Pro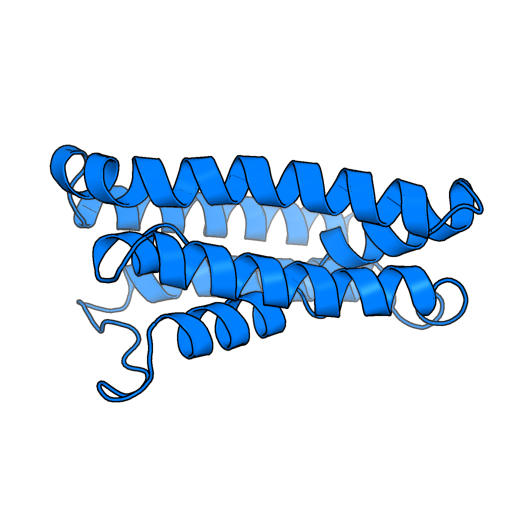tein AF-A0A8T4Y166-F1 (afdb_monomer)

Secondary structure (DSSP, 8-state):
-HHHHTTS-HHHHHHHHHHHHHHHHHHHHHSTTSGGGSS-HHHHHHHHHHHHHHHHHHHHHSSS------TTS-HHHHHHHHHHHHHTT-HHHHHHHHHHHHHS-HHHHHHHHHHHHHHHHHHHHHHHHHHHHHH-HHHHHHHHHHHHHHHHHHHHHHHHH-

Foldseek 3Di:
DLVLLQPAPLVLLLLLLLVLLCVLLVVLLVPQDDDPPPDDLLVLLLVLLVVLLCVLVVLVPDPDDDPDDDPPDHSSPVSNVVNNVVSRPDPLSVVLSVVSVVVVPSPVSSVVSSVVSSVVSNCSSVCSNVCCVPQPPVNVSNVSSVVSNVSSVVSNVVSVVD

Sequence (162 aa):
TIVLSSRSSAVSVFSGAMVAFFIVDGLSALLGGELLRLLPRNIIGLATGLIFILFGLIPLLRKEEETAFNKTETSFFKTFSLVSLMELGDKTQMASILLAAQFRNPLMVLIGVMLAFSLITGIGVLLGSKILKFVGDKYLKIATSTIFIVFGFILIFDALSA

Structure (mmCIF, N/CA/C/O backbone):
data_AF-A0A8T4Y166-F1
#
_entry.id   AF-A0A8T4Y166-F1
#
loop_
_atom_site.group_PDB
_atom_site.id
_atom_site.type_symbol
_atom_site.label_atom_id
_atom_site.label_alt_id
_atom_site.label_comp_id
_atom_site.label_asym_id
_atom_site.label_entity_id
_atom_site.label_seq_id
_atom_site.pdbx_PDB_ins_code
_atom_site.Cartn_x
_atom_site.Cartn_y
_atom_site.Cartn_z
_atom_site.occupancy
_atom_site.B_iso_or_equiv
_atom_site.auth_seq_id
_atom_site.auth_comp_id
_atom_site.auth_asym_id
_atom_site.auth_atom_id
_atom_site.pdbx_PDB_model_num
ATOM 1 N N . THR A 1 1 ? -3.325 -0.064 7.245 1.00 57.06 1 THR A N 1
ATOM 2 C CA . THR A 1 1 ? -3.215 1.261 7.906 1.00 57.06 1 THR A CA 1
ATOM 3 C C . THR A 1 1 ? -4.482 1.704 8.637 1.00 57.06 1 THR A C 1
ATOM 5 O O . THR A 1 1 ? -4.383 1.992 9.820 1.00 57.06 1 THR A O 1
ATOM 8 N N . ILE A 1 2 ? -5.667 1.701 8.001 1.00 58.72 2 ILE A N 1
ATOM 9 C CA . ILE A 1 2 ? -6.947 2.181 8.589 1.00 58.72 2 ILE A CA 1
ATOM 10 C C . ILE A 1 2 ? -7.332 1.465 9.899 1.00 58.72 2 ILE A C 1
ATOM 12 O O . ILE A 1 2 ? -7.710 2.102 10.877 1.00 58.72 2 ILE A O 1
ATOM 16 N N . VAL A 1 3 ? -7.203 0.137 9.941 1.00 60.34 3 VAL A N 1
ATOM 17 C CA . VAL A 1 3 ? -7.549 -0.660 11.134 1.00 60.34 3 VAL A CA 1
ATOM 18 C C . VAL A 1 3 ? -6.588 -0.382 12.303 1.00 60.34 3 VAL A C 1
ATOM 20 O O . VAL A 1 3 ? -7.010 -0.306 13.454 1.00 60.34 3 VAL A O 1
ATOM 23 N N . LEU A 1 4 ? -5.300 -0.158 12.013 1.00 57.06 4 LEU A N 1
ATOM 24 C CA . LEU A 1 4 ? -4.259 0.102 13.018 1.00 57.06 4 LEU A CA 1
ATOM 25 C C . LEU A 1 4 ? -4.322 1.533 13.577 1.00 57.06 4 LEU A C 1
ATOM 27 O O . LEU A 1 4 ? -4.146 1.725 14.782 1.00 57.06 4 LEU A O 1
ATOM 31 N N . SER A 1 5 ? -4.619 2.534 12.739 1.00 55.00 5 SER A N 1
ATOM 32 C CA . SER A 1 5 ? -4.742 3.940 13.163 1.00 55.00 5 SER A CA 1
ATOM 33 C C . SER A 1 5 ? -5.966 4.211 14.035 1.00 55.00 5 SER A C 1
ATOM 35 O O . SER A 1 5 ? -5.994 5.209 14.748 1.00 55.00 5 SER A O 1
ATOM 37 N N . SER A 1 6 ? -6.968 3.328 14.030 1.00 57.31 6 SER A N 1
ATOM 38 C CA . SER A 1 6 ? -8.135 3.473 14.904 1.00 57.31 6 SER A CA 1
ATOM 39 C C . SER A 1 6 ? -7.869 3.079 16.360 1.00 57.31 6 SER A C 1
ATOM 41 O O . SER A 1 6 ? -8.647 3.455 17.235 1.00 57.31 6 SER A O 1
ATOM 43 N N . ARG A 1 7 ? -6.815 2.301 16.631 1.00 54.22 7 ARG A N 1
ATOM 44 C CA . ARG A 1 7 ? -6.513 1.768 17.974 1.00 54.22 7 ARG A CA 1
ATOM 45 C C . ARG A 1 7 ? -5.195 2.280 18.551 1.00 54.22 7 ARG A C 1
ATOM 47 O O . ARG A 1 7 ? -4.828 1.908 19.659 1.00 54.22 7 ARG A O 1
ATOM 54 N N . SER A 1 8 ? -4.480 3.126 17.813 1.00 58.19 8 SER A N 1
ATOM 55 C CA . SER A 1 8 ? -3.168 3.640 18.199 1.00 58.19 8 SER A CA 1
ATOM 56 C C . SER A 1 8 ? -2.941 5.073 17.717 1.00 58.19 8 SER A C 1
ATOM 58 O O . SER A 1 8 ? -3.722 5.599 16.927 1.00 58.19 8 SER A O 1
ATOM 60 N N . SER A 1 9 ? -1.886 5.732 18.204 1.00 68.19 9 SER A N 1
ATOM 61 C CA . SER A 1 9 ? -1.522 7.090 17.792 1.00 68.19 9 SER A CA 1
ATOM 62 C C . SER A 1 9 ? -1.338 7.174 16.274 1.00 68.19 9 SER A C 1
ATOM 64 O O . SER A 1 9 ? -0.422 6.581 15.703 1.00 68.19 9 SER A O 1
ATOM 66 N N . ALA A 1 10 ? -2.192 7.976 15.635 1.00 68.50 10 ALA A N 1
ATOM 67 C CA . ALA A 1 10 ? -2.187 8.253 14.199 1.00 68.50 10 ALA A CA 1
ATOM 68 C C . ALA A 1 10 ? -0.777 8.550 13.650 1.00 68.50 10 ALA A C 1
ATOM 70 O O . ALA A 1 10 ? -0.378 8.023 12.614 1.00 68.50 10 ALA A O 1
ATOM 71 N N . VAL A 1 11 ? 0.005 9.330 14.398 1.00 74.44 11 VAL A N 1
ATOM 72 C CA . VAL A 1 11 ? 1.378 9.709 14.040 1.00 74.44 11 VAL A CA 1
ATOM 73 C C . VAL A 1 11 ? 2.321 8.503 13.998 1.00 74.44 11 VAL A C 1
ATOM 75 O O . VAL A 1 11 ? 3.131 8.411 13.085 1.00 74.44 11 VAL A O 1
ATOM 78 N N . SER A 1 12 ? 2.201 7.556 14.932 1.00 73.06 12 SER A N 1
ATOM 79 C CA . SER A 1 12 ? 3.079 6.378 14.998 1.00 73.06 12 SER A CA 1
ATOM 80 C C . SER A 1 12 ? 2.777 5.360 13.899 1.00 73.06 12 SER A C 1
ATOM 82 O O . SER A 1 12 ? 3.687 4.705 13.400 1.00 73.06 12 SER A O 1
ATOM 84 N N . VAL A 1 13 ? 1.508 5.237 13.499 1.00 75.25 13 VAL A N 1
ATOM 85 C CA . VAL A 1 13 ? 1.104 4.402 12.354 1.00 75.25 13 VAL A CA 1
ATOM 86 C C . VAL A 1 13 ? 1.579 5.034 11.050 1.00 75.25 13 VAL A C 1
ATOM 88 O O . VAL A 1 13 ? 2.145 4.349 10.203 1.00 75.25 13 VAL A O 1
ATOM 91 N N . PHE A 1 14 ? 1.390 6.346 10.899 1.00 81.31 14 PHE A N 1
ATOM 92 C CA . PHE A 1 14 ? 1.846 7.067 9.717 1.00 81.31 14 PHE A CA 1
ATOM 93 C C . PHE A 1 14 ? 3.368 6.983 9.557 1.00 81.31 14 PHE A C 1
ATOM 95 O O . PHE A 1 14 ? 3.842 6.601 8.491 1.00 81.31 14 PHE A O 1
ATOM 102 N N . SER A 1 15 ? 4.139 7.267 10.612 1.00 81.38 15 SER A N 1
ATOM 103 C CA . SER A 1 15 ? 5.601 7.205 10.536 1.00 81.38 15 SER A CA 1
ATOM 104 C C . SER A 1 15 ? 6.109 5.783 10.290 1.00 81.38 15 SER A C 1
ATOM 106 O O . SER A 1 15 ? 7.015 5.609 9.480 1.00 81.38 15 SER A O 1
ATOM 108 N N . GLY A 1 16 ? 5.497 4.765 10.908 1.00 81.94 16 GLY A N 1
ATOM 109 C CA . GLY A 1 16 ? 5.841 3.360 10.660 1.00 81.94 16 GLY A CA 1
ATOM 110 C C . GLY A 1 16 ? 5.614 2.950 9.207 1.00 81.94 16 GLY A C 1
ATOM 111 O O . GLY A 1 16 ? 6.479 2.322 8.602 1.00 81.94 16 GLY A O 1
ATOM 112 N N . ALA A 1 17 ? 4.489 3.367 8.621 1.00 82.19 17 ALA A N 1
ATOM 113 C CA . ALA A 1 17 ? 4.192 3.121 7.213 1.00 82.19 17 ALA A CA 1
ATOM 114 C C . ALA A 1 17 ? 5.156 3.870 6.276 1.00 82.19 17 ALA A C 1
ATOM 116 O O . ALA A 1 17 ? 5.668 3.276 5.337 1.00 82.19 17 ALA A O 1
ATOM 117 N N . MET A 1 18 ? 5.455 5.147 6.541 1.00 87.75 18 MET A N 1
ATOM 118 C CA . MET A 1 18 ? 6.365 5.931 5.691 1.00 87.75 18 MET A CA 1
ATOM 119 C C . MET A 1 18 ? 7.789 5.374 5.678 1.00 87.75 18 MET A C 1
ATOM 121 O O . MET A 1 18 ? 8.418 5.343 4.625 1.00 87.75 18 MET A O 1
ATOM 125 N N . VAL A 1 19 ? 8.291 4.906 6.825 1.00 86.12 19 VAL A N 1
ATOM 126 C CA . VAL A 1 19 ? 9.609 4.258 6.895 1.00 86.12 19 VAL A CA 1
ATOM 127 C C . VAL A 1 19 ? 9.605 2.934 6.127 1.00 86.12 19 VAL A C 1
ATOM 129 O O . VAL A 1 19 ? 10.577 2.639 5.436 1.00 86.12 19 VAL A O 1
ATOM 132 N N . ALA A 1 20 ? 8.513 2.166 6.195 1.00 84.12 20 ALA A N 1
ATOM 133 C CA . ALA A 1 20 ? 8.362 0.935 5.421 1.00 84.12 20 ALA A CA 1
ATOM 134 C C . ALA A 1 20 ? 8.408 1.205 3.911 1.00 84.12 20 ALA A C 1
ATOM 136 O O . ALA A 1 20 ? 9.254 0.630 3.230 1.00 84.12 20 ALA A O 1
ATOM 137 N N . PHE A 1 21 ? 7.580 2.128 3.406 1.00 86.25 21 PHE A N 1
ATOM 138 C CA . PHE A 1 21 ? 7.577 2.505 1.986 1.00 86.25 21 PHE A CA 1
ATOM 139 C C . PHE A 1 21 ? 8.944 3.007 1.534 1.00 86.25 21 PHE A C 1
ATOM 141 O O . PHE A 1 21 ? 9.493 2.518 0.556 1.00 86.25 21 PHE A O 1
ATOM 148 N N . PHE A 1 22 ? 9.557 3.915 2.295 1.00 86.50 22 PHE A N 1
ATOM 149 C CA . PHE A 1 22 ? 10.856 4.465 1.923 1.00 86.50 22 PHE A CA 1
ATOM 150 C C . PHE A 1 22 ? 11.935 3.384 1.780 1.00 86.50 22 PHE A C 1
ATOM 152 O O . PHE A 1 22 ? 12.735 3.436 0.848 1.00 86.50 22 PHE A O 1
ATOM 159 N N . ILE A 1 23 ? 11.953 2.396 2.680 1.00 84.75 23 ILE A N 1
ATOM 160 C CA . ILE A 1 23 ? 12.918 1.295 2.621 1.00 84.75 23 ILE A CA 1
ATOM 161 C C . ILE A 1 23 ? 12.587 0.348 1.467 1.00 84.75 23 ILE A C 1
ATOM 163 O O . ILE A 1 23 ? 13.467 0.061 0.658 1.00 84.75 23 ILE A O 1
ATOM 167 N N . VAL A 1 24 ? 11.343 -0.125 1.372 1.00 82.38 24 VAL A N 1
ATOM 168 C CA . VAL A 1 24 ? 10.943 -1.127 0.374 1.00 82.38 24 VAL A CA 1
ATOM 169 C C . VAL A 1 24 ? 11.009 -0.549 -1.040 1.00 82.38 24 VAL A C 1
ATOM 171 O O . VAL A 1 24 ? 11.673 -1.130 -1.901 1.00 82.38 24 VAL A O 1
ATOM 174 N N . ASP A 1 25 ? 10.412 0.617 -1.289 1.00 81.19 25 ASP A N 1
ATOM 175 C CA . ASP A 1 25 ? 10.439 1.274 -2.600 1.00 81.19 25 ASP A CA 1
ATOM 176 C C . ASP A 1 25 ? 11.816 1.848 -2.929 1.00 81.19 25 ASP A C 1
ATOM 178 O O . ASP A 1 25 ? 12.235 1.805 -4.085 1.00 81.19 25 ASP A O 1
ATOM 182 N N . GLY A 1 26 ? 12.555 2.332 -1.926 1.00 81.62 26 GLY A N 1
ATOM 183 C CA . GLY A 1 26 ? 13.930 2.795 -2.101 1.00 81.62 26 GLY A CA 1
ATOM 184 C C . GLY A 1 26 ? 14.855 1.667 -2.556 1.00 81.62 26 GLY A C 1
ATOM 185 O O . GLY A 1 26 ? 15.556 1.815 -3.555 1.00 81.62 26 GLY A O 1
ATOM 186 N N . LEU A 1 27 ? 14.807 0.509 -1.887 1.00 78.00 27 LEU A N 1
ATOM 187 C CA . LEU A 1 27 ? 15.533 -0.694 -2.311 1.00 78.00 27 LEU A CA 1
ATOM 188 C C . LEU A 1 27 ? 15.127 -1.115 -3.724 1.00 78.00 27 LEU A C 1
ATOM 190 O O . LEU A 1 27 ? 15.981 -1.433 -4.542 1.00 78.00 27 LEU A O 1
ATOM 194 N N . SER A 1 28 ? 13.838 -1.061 -4.038 1.00 73.38 28 SER A N 1
ATOM 195 C CA . SER A 1 28 ? 13.315 -1.464 -5.346 1.00 73.38 28 SER A CA 1
ATOM 196 C C . SER A 1 28 ? 13.788 -0.544 -6.467 1.00 73.38 28 SER A C 1
ATOM 198 O O . SER A 1 28 ? 14.291 -1.013 -7.485 1.00 73.38 28 SER A O 1
ATOM 200 N N . ALA A 1 29 ? 13.698 0.771 -6.264 1.00 73.50 29 ALA A N 1
ATOM 201 C CA . ALA A 1 29 ? 14.167 1.768 -7.219 1.00 73.50 29 ALA A CA 1
ATOM 202 C C . ALA A 1 29 ? 15.686 1.680 -7.461 1.00 73.50 29 ALA A C 1
ATOM 204 O O . ALA A 1 29 ? 16.140 1.962 -8.569 1.00 73.50 29 ALA A O 1
ATOM 205 N N . LEU A 1 30 ? 16.464 1.270 -6.449 1.00 72.56 30 LEU A N 1
ATOM 206 C CA . LEU A 1 30 ? 17.913 1.059 -6.551 1.00 72.56 30 LEU A CA 1
ATOM 207 C C . LEU A 1 30 ? 18.288 -0.283 -7.201 1.00 72.56 30 LEU A C 1
ATOM 209 O O . LEU A 1 30 ? 19.286 -0.352 -7.911 1.00 72.56 30 LEU A O 1
ATOM 213 N N . LEU A 1 31 ? 17.490 -1.335 -6.997 1.00 67.62 31 LEU A N 1
ATOM 214 C CA . LEU A 1 31 ? 17.683 -2.670 -7.585 1.00 67.62 31 LEU A CA 1
ATOM 215 C C . LEU A 1 31 ? 17.186 -2.774 -9.043 1.00 67.62 31 LEU A C 1
ATOM 217 O O . LEU A 1 31 ? 17.127 -3.870 -9.608 1.00 67.62 31 LEU A O 1
ATOM 221 N N . GLY A 1 32 ? 16.812 -1.650 -9.659 1.00 57.72 32 GLY A N 1
ATOM 222 C CA . GLY A 1 32 ? 16.225 -1.593 -10.992 1.00 57.72 32 GLY A CA 1
ATOM 223 C C . GLY A 1 32 ? 17.140 -2.127 -12.096 1.00 57.72 32 GLY A C 1
ATOM 224 O O . GLY A 1 32 ? 17.996 -1.408 -12.601 1.00 57.72 32 GLY A O 1
ATOM 225 N N . GLY A 1 33 ? 16.895 -3.374 -12.513 1.00 55.81 33 GLY A N 1
ATOM 226 C CA . GLY A 1 33 ? 17.475 -3.970 -13.722 1.00 55.81 33 GLY A CA 1
ATOM 227 C C . GLY A 1 33 ? 17.278 -5.483 -13.853 1.00 55.81 33 GLY A C 1
ATOM 228 O O . GLY A 1 33 ? 16.854 -5.955 -14.907 1.00 55.81 33 GLY A O 1
ATOM 229 N N . GLU A 1 34 ? 17.491 -6.248 -12.778 1.00 54.78 34 GLU A N 1
ATOM 230 C CA . GLU A 1 34 ? 17.802 -7.683 -12.932 1.00 54.78 34 GLU A CA 1
ATOM 231 C C . GLU A 1 34 ? 16.714 -8.665 -12.451 1.00 54.78 34 GLU A C 1
ATOM 233 O O . GLU A 1 34 ? 16.706 -9.825 -12.859 1.00 54.78 34 GLU A O 1
ATOM 238 N N . LEU A 1 35 ? 15.757 -8.232 -11.622 1.00 53.47 35 LEU A N 1
ATOM 239 C CA . LEU A 1 35 ? 14.874 -9.162 -10.893 1.00 53.47 35 LEU A CA 1
ATOM 240 C C . LEU A 1 35 ? 13.606 -9.595 -11.661 1.00 53.47 35 LEU A C 1
ATOM 242 O O . LEU A 1 35 ? 13.021 -10.636 -11.373 1.00 53.47 35 LEU A O 1
ATOM 246 N N . LEU A 1 36 ? 13.183 -8.829 -12.671 1.00 50.84 36 LEU A N 1
ATOM 247 C CA . LEU A 1 36 ? 11.899 -9.034 -13.366 1.00 50.84 36 LEU A CA 1
ATOM 248 C C . LEU A 1 36 ? 11.923 -10.131 -14.446 1.00 50.84 36 LEU A C 1
ATOM 250 O O . LEU A 1 36 ? 10.886 -10.432 -15.032 1.00 50.84 36 LEU A O 1
ATOM 254 N N . ARG A 1 37 ? 13.082 -10.744 -14.724 1.00 56.81 37 ARG A N 1
ATOM 255 C CA . ARG A 1 37 ? 13.228 -11.762 -15.783 1.00 56.81 37 ARG A CA 1
ATOM 256 C C . ARG A 1 37 ? 12.946 -13.198 -15.329 1.00 56.81 37 ARG A C 1
ATOM 258 O O . ARG A 1 37 ? 12.894 -14.083 -16.175 1.00 56.81 37 ARG A O 1
ATOM 265 N N . LEU A 1 38 ? 12.766 -13.437 -14.027 1.00 57.16 38 LEU A N 1
ATOM 266 C CA . LEU A 1 38 ? 12.666 -14.792 -13.463 1.00 57.16 38 LEU A CA 1
ATOM 267 C C . LEU A 1 38 ? 11.255 -15.210 -13.034 1.00 57.16 38 LEU A C 1
ATOM 269 O O . LEU A 1 38 ? 11.062 -16.371 -12.683 1.00 57.16 38 LEU A O 1
ATOM 273 N N . LEU A 1 39 ? 10.266 -14.312 -13.063 1.00 62.28 39 LEU A N 1
ATOM 274 C CA . LEU A 1 39 ? 8.924 -14.615 -12.564 1.00 62.28 39 LEU A CA 1
ATOM 275 C C . LEU A 1 39 ? 7.880 -14.592 -13.692 1.00 62.28 39 LEU A C 1
ATOM 277 O O . LEU A 1 39 ? 7.566 -13.521 -14.217 1.00 62.28 39 LEU A O 1
ATOM 281 N N . PRO A 1 40 ? 7.308 -15.754 -14.064 1.00 67.75 40 PRO A N 1
ATOM 282 C CA . PRO A 1 40 ? 6.221 -15.826 -15.031 1.00 67.75 40 PRO A CA 1
ATOM 283 C C . PRO A 1 40 ? 5.012 -15.021 -14.544 1.00 67.75 40 PRO A C 1
ATOM 285 O O . PRO A 1 40 ? 4.508 -15.246 -13.439 1.00 67.75 40 PRO A O 1
ATOM 288 N N . ARG A 1 41 ? 4.520 -14.106 -15.388 1.00 68.19 41 ARG A N 1
ATOM 289 C CA . ARG A 1 41 ? 3.404 -13.192 -15.081 1.00 68.19 41 ARG A CA 1
ATOM 290 C C . ARG A 1 41 ? 2.149 -13.928 -14.584 1.00 68.19 41 ARG A C 1
ATOM 292 O O . ARG A 1 41 ? 1.479 -13.448 -13.670 1.00 68.19 41 ARG A O 1
ATOM 299 N N . ASN A 1 42 ? 1.895 -15.118 -15.117 1.00 72.31 42 ASN A N 1
ATOM 300 C CA . ASN A 1 42 ? 0.698 -15.911 -14.837 1.00 72.31 42 ASN A CA 1
ATOM 301 C C . ASN A 1 42 ? 0.720 -16.501 -13.415 1.00 72.31 42 ASN A C 1
ATOM 303 O O . ASN A 1 42 ? -0.309 -16.546 -12.745 1.00 72.31 42 ASN A O 1
ATOM 307 N N . ILE A 1 43 ? 1.900 -16.887 -12.909 1.00 76.69 43 ILE A N 1
ATOM 308 C CA . ILE A 1 43 ? 2.048 -17.447 -11.554 1.00 76.69 43 ILE A CA 1
ATOM 309 C C . ILE A 1 43 ? 1.823 -16.361 -10.503 1.00 76.69 43 ILE A C 1
ATOM 311 O O . ILE A 1 43 ? 1.137 -16.604 -9.512 1.00 76.69 43 ILE A O 1
ATOM 315 N N . ILE A 1 44 ? 2.351 -15.154 -10.737 1.00 74.00 44 ILE A N 1
ATOM 316 C CA . ILE A 1 44 ? 2.142 -14.013 -9.837 1.00 74.00 44 ILE A CA 1
ATOM 317 C C . ILE A 1 44 ? 0.650 -13.686 -9.760 1.00 74.00 44 ILE A C 1
ATOM 319 O O . ILE A 1 44 ? 0.102 -13.606 -8.666 1.00 74.00 44 ILE A O 1
ATOM 323 N N . GLY A 1 45 ? -0.029 -13.549 -10.904 1.00 74.06 45 GLY A N 1
ATOM 324 C CA . GLY A 1 45 ? -1.454 -13.217 -10.926 1.00 74.06 45 GLY A CA 1
ATOM 325 C C . GLY A 1 45 ? -2.330 -14.250 -10.202 1.00 74.06 45 GLY A C 1
ATOM 326 O O . GLY A 1 45 ? -3.171 -13.867 -9.387 1.00 74.06 45 GLY A O 1
ATOM 327 N N . LEU A 1 46 ? -2.072 -15.548 -10.413 1.00 80.31 46 LEU A N 1
ATOM 328 C CA . LEU A 1 46 ? -2.755 -16.639 -9.706 1.00 80.31 46 LEU A CA 1
ATOM 329 C C . LEU A 1 46 ? -2.486 -16.616 -8.196 1.00 80.31 46 LEU A C 1
ATOM 331 O O . LEU A 1 46 ? -3.428 -16.695 -7.406 1.00 80.31 46 LEU A O 1
ATOM 335 N N . ALA A 1 47 ? -1.220 -16.485 -7.788 1.00 78.19 47 ALA A N 1
ATOM 336 C CA . ALA A 1 47 ? -0.834 -16.459 -6.379 1.00 78.19 47 ALA A CA 1
ATOM 337 C C . ALA A 1 47 ? -1.440 -15.250 -5.649 1.00 78.19 47 ALA A C 1
ATOM 339 O O . ALA A 1 47 ? -2.069 -15.417 -4.604 1.00 78.19 47 ALA A O 1
ATOM 340 N N . THR A 1 48 ? -1.324 -14.046 -6.219 1.00 71.88 48 THR A N 1
ATOM 341 C CA . THR A 1 48 ? -1.913 -12.828 -5.647 1.00 71.88 48 THR A CA 1
A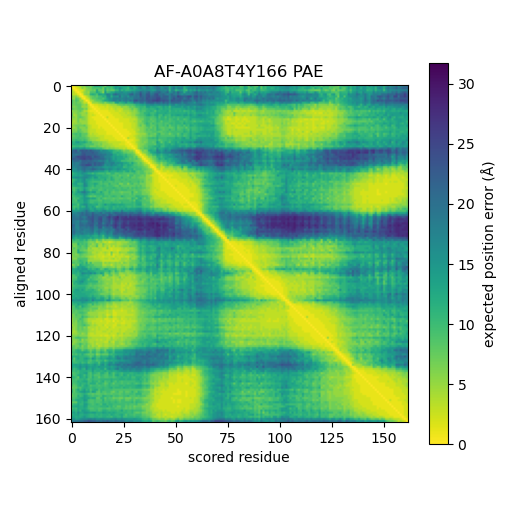TOM 342 C C . THR A 1 48 ? -3.435 -12.935 -5.579 1.00 71.88 48 THR A C 1
ATOM 344 O O . THR A 1 48 ? -4.024 -12.599 -4.554 1.00 71.88 48 THR A O 1
ATOM 347 N N . GLY A 1 49 ? -4.085 -13.449 -6.626 1.00 79.06 49 GLY A N 1
ATOM 348 C CA . GLY A 1 49 ? -5.535 -13.624 -6.643 1.00 79.06 49 GLY A CA 1
ATOM 349 C C . GLY A 1 49 ? -6.041 -14.582 -5.557 1.00 79.06 49 GLY A C 1
ATOM 350 O O . GLY A 1 49 ? -6.970 -14.245 -4.822 1.00 79.06 49 GLY A O 1
ATOM 351 N N . LEU A 1 50 ? -5.373 -15.728 -5.376 1.00 83.06 50 LEU A N 1
ATOM 352 C CA . LEU A 1 50 ? -5.646 -16.671 -4.282 1.00 83.06 50 LEU A CA 1
ATOM 353 C C . LEU A 1 50 ? -5.469 -16.021 -2.904 1.00 83.06 50 LEU A C 1
ATOM 355 O O . LEU A 1 50 ? -6.337 -16.158 -2.043 1.00 83.06 50 LEU A O 1
ATOM 359 N N . ILE A 1 51 ? -4.378 -15.279 -2.707 1.00 80.25 51 ILE A N 1
ATOM 360 C CA . ILE A 1 51 ? -4.101 -14.553 -1.462 1.00 80.25 51 ILE A CA 1
ATOM 361 C C . ILE A 1 51 ? -5.213 -13.538 -1.161 1.00 80.25 51 ILE A C 1
ATOM 363 O O . ILE A 1 51 ? -5.691 -13.476 -0.030 1.00 80.25 51 ILE A O 1
ATOM 367 N N . PHE A 1 52 ? -5.679 -12.786 -2.161 1.00 81.25 52 PHE A N 1
ATOM 368 C CA . PHE A 1 52 ? -6.770 -11.821 -2.002 1.00 81.25 52 PHE A CA 1
ATOM 369 C C . PHE A 1 52 ? -8.097 -12.494 -1.624 1.00 81.25 52 PHE A C 1
ATOM 371 O O . PHE A 1 52 ? -8.772 -12.031 -0.703 1.00 81.25 52 PHE A O 1
ATOM 378 N N . ILE A 1 53 ? -8.448 -13.619 -2.260 1.00 85.50 53 ILE A N 1
ATOM 379 C CA . ILE A 1 53 ? -9.642 -14.398 -1.889 1.00 85.50 53 ILE A CA 1
ATOM 380 C C . ILE A 1 53 ? -9.538 -14.886 -0.440 1.00 85.50 53 ILE A C 1
ATOM 382 O O . ILE A 1 53 ? -10.490 -14.734 0.328 1.00 85.50 53 ILE A O 1
ATOM 386 N N . LEU A 1 54 ? -8.381 -15.420 -0.037 1.00 82.31 54 LEU A N 1
ATOM 387 C CA . LEU A 1 54 ? -8.144 -15.854 1.341 1.00 82.31 54 LEU A CA 1
ATOM 388 C C . LEU A 1 54 ? -8.268 -14.685 2.328 1.00 82.31 54 LEU A C 1
ATOM 390 O O . LEU A 1 54 ? -8.985 -14.807 3.320 1.00 82.31 54 LEU A O 1
ATOM 394 N N . PHE A 1 55 ? -7.655 -13.533 2.042 1.00 80.06 55 PHE A N 1
ATOM 395 C CA . PHE A 1 55 ? -7.775 -12.332 2.876 1.00 80.06 55 PHE A CA 1
ATOM 396 C C . PHE A 1 55 ? -9.204 -11.798 2.975 1.00 80.06 55 PHE A C 1
ATOM 398 O O . PHE A 1 55 ? -9.550 -11.214 3.999 1.00 80.06 55 PHE A O 1
ATOM 405 N N . GLY A 1 56 ? -10.041 -12.002 1.957 1.00 82.12 56 GLY A N 1
ATOM 406 C CA . GLY A 1 56 ? -11.452 -11.636 2.020 1.00 82.12 56 GLY A CA 1
ATOM 407 C C . GLY A 1 56 ? -12.325 -12.664 2.750 1.00 82.12 56 GLY A C 1
ATOM 408 O O . GLY A 1 56 ? -13.266 -12.292 3.447 1.00 82.12 56 GLY A O 1
ATOM 409 N N . LEU A 1 57 ? -12.004 -13.958 2.666 1.00 85.00 57 LEU A N 1
ATOM 410 C CA . LEU A 1 57 ? -12.761 -15.022 3.339 1.00 85.00 57 LEU A CA 1
ATOM 411 C C . LEU A 1 57 ? -12.426 -15.156 4.829 1.00 85.00 57 LEU A C 1
ATOM 413 O O . LEU A 1 57 ? -13.329 -15.374 5.640 1.00 85.00 57 LEU A O 1
ATOM 417 N N . ILE A 1 58 ? -11.150 -15.017 5.207 1.00 81.50 58 ILE A N 1
ATOM 418 C CA . ILE A 1 58 ? -10.678 -15.201 6.590 1.00 81.50 58 ILE A CA 1
ATOM 419 C C . ILE A 1 58 ? -11.449 -14.318 7.584 1.00 81.50 58 ILE A C 1
ATOM 421 O O . ILE A 1 58 ? -11.929 -14.858 8.585 1.00 81.50 58 ILE A O 1
ATOM 425 N N . PRO A 1 59 ? -11.637 -13.002 7.347 1.00 76.75 59 PRO A N 1
ATOM 426 C CA . PRO A 1 59 ? -12.441 -12.173 8.228 1.00 76.75 59 PRO A CA 1
ATOM 427 C C . PRO A 1 59 ? -13.863 -12.717 8.336 1.00 76.75 59 PRO A C 1
ATOM 429 O O . PRO A 1 59 ? -14.352 -12.864 9.450 1.00 76.75 59 PRO A O 1
ATOM 432 N N . LEU A 1 60 ? -14.521 -13.056 7.223 1.00 82.56 60 LEU A N 1
ATOM 433 C CA . LEU A 1 60 ? -15.901 -13.556 7.206 1.00 82.56 60 LEU A CA 1
ATOM 434 C C . LEU A 1 60 ? -16.091 -14.831 8.043 1.00 82.56 60 LEU A C 1
ATOM 436 O O . LEU A 1 60 ? -17.100 -14.951 8.737 1.00 82.56 60 LEU A O 1
ATOM 440 N N . LEU A 1 61 ? -15.108 -15.734 8.010 1.00 80.50 61 LEU A N 1
ATOM 441 C CA . LEU A 1 61 ? -15.131 -17.024 8.705 1.00 80.50 61 LEU A CA 1
ATOM 442 C C . LEU A 1 61 ? -14.698 -16.934 10.178 1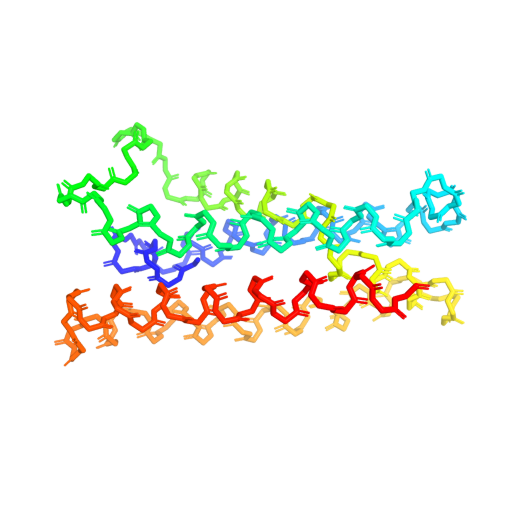.00 80.50 61 LEU A C 1
ATOM 444 O O . LEU A 1 61 ? -15.154 -17.731 10.998 1.00 80.50 61 LEU A O 1
ATOM 448 N N . ARG A 1 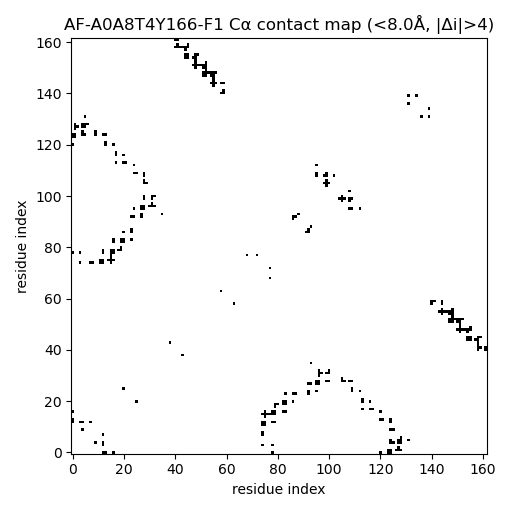62 ? -13.859 -15.957 10.554 1.00 77.19 62 ARG A N 1
ATOM 449 C CA . ARG A 1 62 ? -13.478 -15.723 11.956 1.00 77.19 62 ARG A CA 1
ATOM 450 C C . ARG A 1 62 ? -14.512 -14.861 12.687 1.00 77.19 62 ARG A C 1
ATOM 452 O O . ARG A 1 62 ? -14.781 -13.708 12.330 1.00 77.19 62 ARG A O 1
ATOM 459 N N . LYS A 1 63 ? -15.058 -15.407 13.774 1.00 57.22 63 LYS A N 1
ATOM 460 C CA . LYS A 1 63 ? -15.836 -14.662 14.770 1.00 57.22 63 LYS A CA 1
ATOM 461 C C . LYS A 1 63 ? -14.837 -13.963 15.697 1.00 57.22 63 LYS A C 1
ATOM 463 O O . LYS A 1 63 ? -14.300 -14.602 16.584 1.00 57.22 63 LYS A O 1
ATOM 468 N N . GLU A 1 64 ? -14.530 -12.707 15.370 1.00 57.69 64 GLU A N 1
ATOM 469 C CA . GLU A 1 64 ? -13.612 -11.797 16.080 1.00 57.69 64 GLU A CA 1
ATOM 470 C C . GLU A 1 64 ? -12.425 -12.473 16.781 1.00 57.69 64 GLU A C 1
ATOM 472 O O . GLU A 1 64 ? -12.376 -12.600 17.998 1.00 57.69 64 GLU A O 1
ATOM 477 N N . GLU A 1 65 ? -11.411 -12.820 15.995 1.00 40.31 65 GLU A N 1
ATOM 478 C CA . GLU A 1 65 ? -10.042 -12.709 16.486 1.00 40.31 65 GLU A CA 1
ATOM 479 C C . GLU A 1 65 ? -9.453 -11.466 15.831 1.00 40.31 65 GLU A C 1
ATOM 481 O O . GLU A 1 65 ? -9.188 -11.444 14.625 1.00 40.31 65 GLU A O 1
ATOM 486 N N . GLU A 1 66 ? -9.274 -10.413 16.634 1.00 44.25 66 GLU A N 1
ATOM 487 C CA . GLU A 1 66 ? -8.236 -9.426 16.358 1.00 44.25 66 GLU A CA 1
ATOM 488 C C . GLU A 1 66 ? -6.972 -10.204 16.001 1.00 44.25 66 GLU A C 1
ATOM 490 O O . GLU A 1 66 ? -6.606 -11.144 16.705 1.00 44.25 66 GLU A O 1
ATOM 495 N N . THR A 1 67 ? -6.314 -9.856 14.898 1.00 40.06 67 THR A N 1
ATOM 496 C CA . THR A 1 67 ? -4.976 -10.364 14.594 1.00 40.06 67 THR A CA 1
ATOM 497 C C . THR A 1 67 ? -4.052 -9.972 15.748 1.00 40.06 67 THR A C 1
ATOM 499 O O . THR A 1 67 ? -3.496 -8.873 15.781 1.00 40.06 67 THR A O 1
ATOM 502 N N . ALA A 1 68 ? -3.966 -10.858 16.737 1.00 40.81 68 ALA A N 1
ATOM 503 C CA . ALA A 1 68 ? -3.228 -10.704 17.969 1.00 40.81 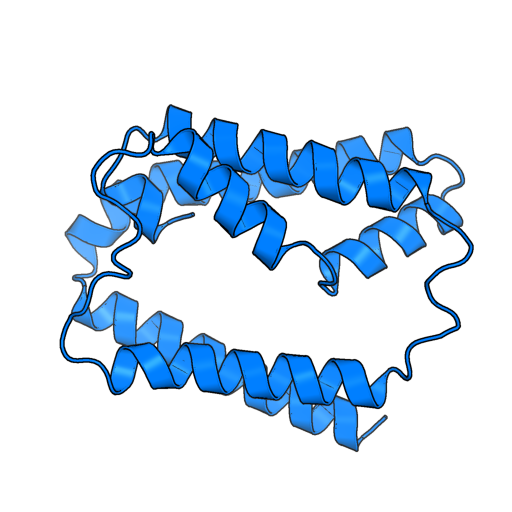68 ALA A CA 1
ATOM 504 C C . ALA A 1 68 ? -1.746 -10.922 17.670 1.00 40.81 68 ALA A C 1
ATOM 506 O O . ALA A 1 68 ? -1.203 -12.002 17.870 1.00 40.81 68 ALA A O 1
ATOM 507 N N . PHE A 1 69 ? -1.088 -9.876 17.177 1.00 39.59 69 PHE A N 1
ATOM 508 C CA . PHE A 1 69 ? 0.353 -9.73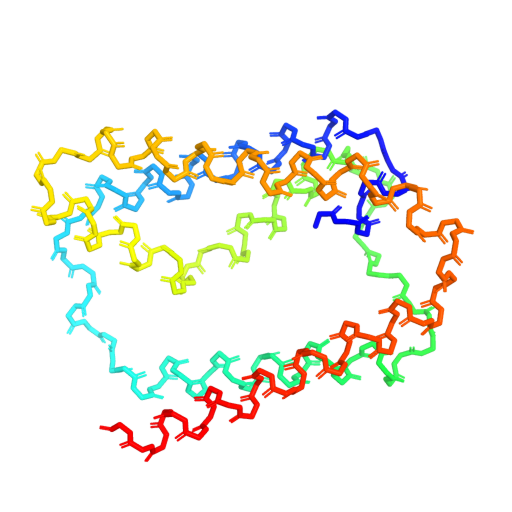8 17.343 1.00 39.59 69 PHE A CA 1
ATOM 509 C C . PHE A 1 69 ? 0.619 -8.918 18.609 1.00 39.59 69 PHE A C 1
ATOM 511 O O . PHE A 1 69 ? 0.020 -7.856 18.805 1.00 39.59 69 PHE A O 1
ATOM 518 N N . ASN A 1 70 ? 1.472 -9.475 19.473 1.00 38.59 70 ASN A N 1
ATOM 519 C CA . ASN A 1 70 ? 1.800 -9.118 20.860 1.00 38.59 70 ASN A CA 1
ATOM 520 C C . ASN A 1 70 ? 1.409 -7.713 21.353 1.00 38.59 70 ASN A C 1
ATOM 522 O O . ASN A 1 70 ? 1.784 -6.688 20.788 1.00 38.59 70 ASN A O 1
ATOM 526 N N . LYS A 1 71 ? 0.710 -7.665 22.493 1.00 44.47 71 LYS A N 1
ATOM 527 C CA . LYS A 1 71 ? 0.202 -6.457 23.178 1.00 44.47 71 LYS A CA 1
ATOM 528 C C . LYS A 1 71 ? 1.298 -5.460 23.615 1.00 44.47 71 LYS A C 1
ATOM 530 O O . LYS A 1 71 ? 0.972 -4.350 24.014 1.00 44.47 71 LYS A O 1
ATOM 535 N N . THR A 1 72 ? 2.571 -5.837 23.510 1.00 47.94 72 THR A N 1
ATOM 536 C CA . THR A 1 72 ? 3.744 -5.083 23.980 1.00 47.94 72 THR A CA 1
ATOM 537 C C . THR A 1 72 ? 4.519 -4.336 22.893 1.00 47.94 72 THR A C 1
ATOM 539 O O . THR A 1 72 ? 5.326 -3.477 23.236 1.00 47.94 72 THR A O 1
ATOM 542 N N . GLU A 1 73 ? 4.301 -4.608 21.603 1.00 55.97 73 GLU A N 1
ATOM 543 C CA . GLU A 1 73 ? 5.027 -3.881 20.552 1.00 55.97 73 GLU A CA 1
ATOM 544 C C . GLU A 1 73 ? 4.406 -2.517 20.259 1.00 55.97 73 GLU A C 1
ATOM 546 O O . GLU A 1 73 ? 3.184 -2.386 20.119 1.00 55.97 73 GLU A O 1
ATOM 551 N N . THR A 1 74 ? 5.261 -1.499 20.132 1.00 62.78 74 THR A N 1
ATOM 552 C CA . THR A 1 74 ? 4.826 -0.150 19.780 1.00 62.78 74 THR A CA 1
ATOM 553 C C . THR A 1 74 ? 4.156 -0.173 18.405 1.00 62.78 74 THR A C 1
ATOM 555 O O . THR A 1 74 ? 4.601 -0.840 17.470 1.00 62.78 74 THR A O 1
ATOM 558 N N . SER A 1 75 ? 3.059 0.571 18.266 1.00 67.44 75 SER A N 1
ATOM 559 C CA . SER A 1 75 ? 2.242 0.623 17.044 1.00 67.44 75 SER A CA 1
ATOM 560 C C . SER A 1 75 ? 3.033 1.001 15.788 1.00 67.44 75 SER A C 1
ATOM 562 O O . SER A 1 75 ? 2.626 0.661 14.678 1.00 67.44 75 SER A O 1
ATOM 564 N N . PHE A 1 76 ? 4.179 1.663 15.974 1.00 73.06 76 PHE A N 1
ATOM 565 C CA . PHE A 1 76 ? 5.169 1.923 14.937 1.00 73.06 76 PHE A CA 1
ATOM 566 C C . PHE A 1 76 ? 5.753 0.628 14.361 1.00 73.06 76 PHE A C 1
ATOM 568 O O . PHE A 1 76 ? 5.601 0.400 13.165 1.00 73.06 76 PHE A O 1
ATOM 575 N N . PHE A 1 77 ? 6.358 -0.235 15.189 1.00 74.06 77 PHE A N 1
ATOM 576 C CA . PHE A 1 77 ? 7.016 -1.460 14.715 1.00 74.06 77 PHE A CA 1
ATOM 577 C C . PHE A 1 77 ? 6.024 -2.424 14.077 1.00 74.06 77 PHE A C 1
ATOM 579 O O . PHE A 1 77 ? 6.287 -2.929 12.993 1.00 74.06 77 PHE A O 1
ATOM 586 N N . LYS A 1 78 ? 4.826 -2.575 14.655 1.00 73.75 78 LYS A N 1
ATOM 587 C CA . LYS A 1 78 ? 3.770 -3.386 14.031 1.00 73.75 78 LYS A CA 1
ATOM 588 C C . LYS A 1 78 ? 3.392 -2.878 12.648 1.00 73.75 78 LYS A C 1
ATOM 590 O O . LYS A 1 78 ? 3.263 -3.666 11.716 1.00 73.75 78 LYS A O 1
ATOM 595 N N . THR A 1 79 ? 3.186 -1.567 12.517 1.00 71.56 79 THR A N 1
ATOM 596 C CA . THR A 1 79 ? 2.802 -0.979 11.230 1.00 71.56 79 THR A CA 1
ATOM 597 C C . THR A 1 79 ? 3.941 -1.095 10.230 1.00 71.56 79 THR A C 1
ATOM 599 O O . THR A 1 79 ? 3.702 -1.507 9.103 1.00 71.56 79 THR A O 1
ATOM 602 N N . PHE A 1 80 ? 5.167 -0.795 10.653 1.00 78.12 80 PHE A N 1
ATOM 603 C CA . PHE A 1 80 ? 6.360 -0.943 9.834 1.00 78.12 80 PHE A CA 1
ATOM 604 C C . PHE A 1 80 ? 6.514 -2.377 9.314 1.00 78.12 80 PHE A C 1
ATOM 606 O O . PHE A 1 80 ? 6.624 -2.572 8.107 1.00 78.12 80 PHE A O 1
ATOM 613 N N . SER A 1 81 ? 6.456 -3.379 10.195 1.00 72.25 81 SER A N 1
ATOM 614 C CA . SER A 1 81 ? 6.617 -4.785 9.822 1.00 72.25 81 SER A CA 1
ATOM 615 C C . SER A 1 81 ? 5.489 -5.270 8.916 1.00 72.25 81 SER A C 1
ATOM 617 O O . SER A 1 81 ? 5.762 -5.917 7.912 1.00 72.25 81 SER A O 1
ATOM 619 N N . LEU A 1 82 ? 4.231 -4.928 9.219 1.00 73.94 82 LEU A N 1
ATOM 620 C CA . LEU A 1 82 ? 3.094 -5.328 8.386 1.00 73.94 82 LEU A CA 1
ATOM 621 C C . LEU A 1 82 ? 3.136 -4.674 7.006 1.00 73.94 82 LEU A C 1
ATOM 623 O O . LEU A 1 82 ? 2.974 -5.370 6.012 1.00 73.94 82 LEU A O 1
ATOM 627 N N . VAL A 1 83 ? 3.365 -3.360 6.935 1.00 77.31 83 VAL A N 1
ATOM 628 C CA . VAL A 1 83 ? 3.437 -2.645 5.653 1.00 77.31 83 VAL A CA 1
ATOM 629 C C . VAL A 1 83 ? 4.629 -3.140 4.840 1.00 77.31 83 VAL A C 1
ATOM 631 O O . VAL A 1 83 ? 4.455 -3.450 3.670 1.00 77.31 83 VAL A O 1
ATOM 634 N N . SER A 1 84 ? 5.799 -3.315 5.460 1.00 72.06 84 SER A N 1
ATOM 635 C CA . SER A 1 84 ? 6.976 -3.840 4.756 1.00 72.06 84 SER A CA 1
ATOM 636 C C . SER A 1 84 ? 6.720 -5.239 4.197 1.00 72.06 84 SER A C 1
ATOM 638 O O . SER A 1 84 ? 7.035 -5.498 3.044 1.00 72.06 84 SER A O 1
ATOM 640 N N . LEU A 1 85 ? 6.112 -6.139 4.981 1.00 73.00 85 LEU A N 1
ATOM 641 C CA . LEU A 1 85 ? 5.782 -7.490 4.518 1.00 73.00 85 LEU A CA 1
ATOM 642 C C . LEU A 1 85 ? 4.734 -7.500 3.401 1.00 73.00 85 LEU A C 1
ATOM 644 O O . LEU A 1 85 ? 4.788 -8.380 2.550 1.00 73.00 85 LEU A O 1
ATOM 648 N N . MET A 1 86 ? 3.783 -6.562 3.412 1.00 70.88 86 MET A N 1
ATOM 649 C CA . MET A 1 86 ? 2.762 -6.468 2.366 1.00 70.88 86 MET A CA 1
ATOM 650 C C . MET A 1 86 ? 3.283 -5.843 1.070 1.00 70.88 86 MET A C 1
ATOM 652 O O . MET A 1 86 ? 2.840 -6.255 0.005 1.00 70.88 86 MET A O 1
ATOM 656 N N . GLU A 1 87 ? 4.202 -4.879 1.147 1.00 73.38 87 GLU A N 1
ATOM 657 C CA . GLU A 1 87 ? 4.772 -4.223 -0.041 1.00 73.38 87 GLU A CA 1
ATOM 658 C C . GLU A 1 87 ? 5.898 -5.039 -0.694 1.00 73.38 87 GLU A C 1
ATOM 660 O O . GLU A 1 87 ? 6.178 -4.881 -1.883 1.00 73.38 87 GLU A O 1
ATOM 665 N N . LEU A 1 88 ? 6.555 -5.933 0.052 1.00 67.44 88 LEU A N 1
ATOM 666 C CA . LEU A 1 88 ? 7.592 -6.806 -0.498 1.00 67.44 88 LEU A CA 1
ATOM 667 C C . LEU A 1 88 ? 7.000 -7.778 -1.532 1.00 67.44 88 LEU A C 1
ATOM 669 O O . LEU A 1 88 ? 6.352 -8.765 -1.192 1.00 67.44 88 LEU A O 1
ATOM 673 N N . GLY A 1 89 ? 7.299 -7.532 -2.805 1.00 62.00 89 GLY A N 1
ATOM 674 C CA . GLY A 1 89 ? 6.906 -8.357 -3.944 1.00 62.00 89 GLY A CA 1
ATOM 675 C C . GLY A 1 89 ? 5.577 -7.965 -4.590 1.00 62.00 89 GLY A C 1
ATOM 676 O O . GLY A 1 89 ? 5.117 -8.693 -5.472 1.00 62.00 89 GLY A O 1
ATOM 677 N N . ASP A 1 90 ? 4.957 -6.854 -4.180 1.00 73.75 90 ASP A N 1
ATOM 678 C CA . ASP A 1 90 ? 3.675 -6.429 -4.747 1.00 73.75 90 ASP A CA 1
ATOM 679 C C . ASP A 1 90 ? 3.823 -5.768 -6.134 1.00 73.75 90 ASP A C 1
ATOM 681 O O . ASP A 1 90 ? 4.894 -5.330 -6.572 1.00 73.75 90 ASP A O 1
ATOM 685 N N . LYS A 1 91 ? 2.708 -5.691 -6.865 1.00 65.12 91 LYS A N 1
ATOM 686 C CA . LYS A 1 91 ? 2.614 -5.061 -8.185 1.00 65.12 91 LYS A CA 1
ATOM 687 C C . LYS A 1 91 ? 3.022 -3.585 -8.154 1.00 65.12 91 LYS A C 1
ATOM 689 O O . LYS A 1 91 ? 3.584 -3.111 -9.143 1.00 65.12 91 LYS A O 1
ATOM 694 N N . THR A 1 92 ? 2.774 -2.875 -7.051 1.00 74.00 92 THR A N 1
ATOM 695 C CA . THR A 1 92 ? 3.251 -1.499 -6.817 1.00 74.00 92 THR A CA 1
ATOM 696 C C . THR A 1 92 ? 4.774 -1.426 -6.884 1.00 74.00 92 THR A C 1
ATOM 698 O O . THR A 1 92 ? 5.313 -0.612 -7.632 1.00 74.00 92 THR A O 1
ATOM 701 N N . GLN A 1 93 ? 5.464 -2.353 -6.222 1.00 73.44 93 GLN A N 1
ATOM 702 C CA . GLN A 1 93 ? 6.921 -2.457 -6.222 1.00 73.44 93 GLN A CA 1
ATOM 703 C C . GLN A 1 93 ? 7.477 -2.696 -7.636 1.00 73.44 93 GLN A C 1
ATOM 705 O O . GLN A 1 93 ? 8.430 -2.041 -8.065 1.00 73.44 93 GLN A O 1
ATOM 710 N N . MET A 1 94 ? 6.847 -3.591 -8.404 1.00 72.12 94 MET A N 1
ATOM 711 C CA . MET A 1 94 ? 7.228 -3.841 -9.800 1.00 72.12 94 MET A CA 1
ATOM 712 C C . MET A 1 94 ? 7.010 -2.610 -10.691 1.00 72.12 94 MET A C 1
ATOM 714 O O . MET A 1 94 ? 7.840 -2.323 -11.557 1.00 72.12 94 MET A O 1
ATOM 718 N N . ALA A 1 95 ? 5.926 -1.860 -10.472 1.00 74.19 95 ALA A N 1
ATOM 719 C CA . ALA A 1 95 ? 5.667 -0.610 -11.180 1.00 74.19 95 ALA A CA 1
ATOM 720 C C . ALA A 1 95 ? 6.717 0.462 -10.840 1.00 74.19 95 ALA A C 1
ATOM 722 O O . ALA A 1 95 ? 7.238 1.102 -11.754 1.00 74.19 95 ALA A O 1
ATOM 723 N N . SER A 1 96 ? 7.092 0.604 -9.564 1.00 75.75 96 SER A N 1
ATOM 724 C CA . SER A 1 96 ? 8.158 1.511 -9.114 1.00 75.75 96 SER A CA 1
ATOM 725 C C . SER A 1 96 ? 9.500 1.193 -9.784 1.00 75.75 96 SER A C 1
ATOM 727 O O . SER A 1 96 ? 10.170 2.102 -10.276 1.00 75.75 96 SER A O 1
ATOM 729 N N . ILE A 1 97 ? 9.865 -0.093 -9.887 1.00 73.50 97 ILE A N 1
ATOM 730 C CA . ILE A 1 97 ? 11.079 -0.554 -10.586 1.00 73.50 97 ILE A CA 1
ATOM 731 C C . ILE A 1 97 ? 11.047 -0.170 -12.069 1.00 73.50 97 ILE A C 1
ATOM 733 O O . ILE A 1 97 ? 12.019 0.374 -12.596 1.00 73.50 97 ILE A O 1
ATOM 737 N N . LEU A 1 98 ? 9.930 -0.440 -12.750 1.00 72.50 98 LEU A N 1
ATOM 738 C CA . LEU A 1 98 ? 9.768 -0.137 -14.173 1.00 72.50 98 LEU A CA 1
ATOM 739 C C . LEU A 1 98 ? 9.833 1.367 -14.445 1.00 72.50 98 LEU A C 1
ATOM 741 O O . LEU A 1 98 ? 10.509 1.786 -15.383 1.00 72.50 98 LEU A O 1
ATOM 745 N N . LEU A 1 99 ? 9.181 2.179 -13.611 1.00 75.38 99 LEU A N 1
ATOM 746 C CA . LEU A 1 99 ? 9.223 3.637 -13.706 1.00 75.38 99 LEU A CA 1
ATOM 747 C C . LEU A 1 99 ? 10.646 4.159 -13.465 1.00 75.38 99 LEU A C 1
ATOM 749 O O . LEU A 1 99 ? 11.137 4.975 -14.244 1.00 75.38 99 LEU A O 1
ATOM 753 N N . ALA A 1 100 ? 11.344 3.657 -12.443 1.00 75.06 100 ALA A N 1
ATOM 754 C CA . ALA A 1 100 ? 12.731 4.032 -12.165 1.00 75.06 100 ALA A CA 1
ATOM 755 C C . ALA A 1 100 ? 13.665 3.691 -13.342 1.00 75.06 100 ALA A C 1
ATOM 757 O O . ALA A 1 100 ? 14.491 4.521 -13.736 1.00 75.06 100 ALA A O 1
ATOM 758 N N . ALA A 1 101 ? 13.480 2.517 -13.954 1.00 70.81 101 ALA A N 1
ATOM 759 C CA . ALA A 1 101 ? 14.223 2.090 -15.137 1.00 70.81 101 ALA A CA 1
ATOM 760 C C . ALA A 1 101 ? 13.884 2.928 -16.387 1.00 70.81 101 ALA A C 1
ATOM 762 O O . ALA A 1 101 ? 14.781 3.286 -17.153 1.00 70.81 101 ALA A O 1
ATOM 763 N N . GLN A 1 102 ? 12.608 3.275 -16.585 1.00 73.50 102 GLN A N 1
ATOM 764 C CA . GLN A 1 102 ? 12.132 4.041 -17.740 1.00 73.50 102 GLN A CA 1
ATOM 765 C C . GLN A 1 102 ? 12.602 5.498 -17.705 1.00 73.50 102 GLN A C 1
ATOM 767 O O . GLN A 1 102 ? 13.100 6.012 -18.706 1.00 73.50 102 GLN A O 1
ATOM 772 N N . PHE A 1 103 ? 12.461 6.168 -16.560 1.00 76.06 103 PHE A N 1
ATOM 773 C CA . PHE A 1 103 ? 12.790 7.587 -16.425 1.00 76.06 103 PHE A CA 1
ATOM 774 C C . PHE A 1 103 ? 14.285 7.849 -16.210 1.00 76.06 103 PHE A C 1
ATOM 776 O O . PHE A 1 103 ? 14.698 9.008 -16.223 1.00 76.06 103 PHE A O 1
ATOM 783 N N . ARG A 1 104 ? 15.101 6.798 -16.009 1.00 68.44 104 ARG A N 1
ATOM 784 C CA . ARG A 1 104 ? 16.550 6.877 -15.725 1.00 68.44 104 ARG A CA 1
ATOM 785 C C . ARG A 1 104 ? 16.909 7.831 -14.573 1.00 68.44 104 ARG A C 1
ATOM 787 O O . ARG A 1 104 ? 18.051 8.263 -14.448 1.00 68.44 104 ARG A O 1
ATOM 794 N N . ASN A 1 105 ? 15.931 8.155 -13.729 1.00 78.06 105 ASN A N 1
ATOM 795 C CA . ASN A 1 105 ? 16.064 9.037 -12.579 1.00 78.06 105 ASN A CA 1
ATOM 796 C C . ASN A 1 105 ? 15.301 8.420 -11.391 1.00 78.06 105 ASN A C 1
ATOM 798 O O . ASN A 1 105 ? 14.155 8.794 -11.122 1.00 78.06 105 ASN A O 1
ATOM 802 N N . PRO A 1 106 ? 15.915 7.444 -10.696 1.00 73.44 106 PRO A N 1
ATOM 803 C CA . PRO A 1 106 ? 15.262 6.696 -9.623 1.00 73.44 106 PRO A CA 1
ATOM 804 C C . PRO A 1 106 ? 14.860 7.587 -8.442 1.00 73.44 106 PRO A C 1
ATOM 806 O O . PRO A 1 106 ? 13.849 7.326 -7.798 1.00 73.44 106 PRO A O 1
ATOM 809 N N . LEU A 1 107 ? 15.594 8.677 -8.189 1.00 80.19 107 LEU A N 1
ATOM 810 C CA . LEU A 1 107 ? 15.286 9.614 -7.106 1.00 80.19 107 LEU A CA 1
ATOM 811 C C . LEU A 1 107 ? 13.989 10.387 -7.365 1.00 80.19 107 LEU A C 1
ATOM 813 O O . LEU A 1 107 ? 13.170 10.531 -6.460 1.00 80.19 107 LEU A O 1
ATOM 817 N N . MET A 1 108 ? 13.769 10.849 -8.600 1.00 81.06 108 MET A N 1
ATOM 818 C CA . MET A 1 108 ? 12.544 11.571 -8.960 1.00 81.06 108 MET A CA 1
ATOM 819 C C . MET A 1 108 ? 11.308 10.664 -8.870 1.00 81.06 108 MET A C 1
ATOM 821 O O . MET A 1 108 ? 10.254 11.088 -8.396 1.00 81.06 108 MET A O 1
ATOM 825 N N . VAL A 1 109 ? 11.454 9.399 -9.280 1.00 81.25 109 VAL A N 1
ATOM 826 C CA . VAL A 1 109 ? 10.395 8.383 -9.175 1.00 81.25 109 VAL A CA 1
ATOM 827 C C . VAL A 1 109 ? 10.103 8.057 -7.712 1.00 81.25 109 VAL A C 1
ATOM 829 O O . VAL A 1 109 ? 8.939 8.069 -7.319 1.00 81.25 109 VAL A O 1
ATOM 832 N N . LEU A 1 110 ? 11.138 7.858 -6.889 1.00 83.69 110 LEU A N 1
ATOM 833 C CA . LEU A 1 110 ? 10.981 7.609 -5.455 1.00 83.69 110 LEU A CA 1
ATOM 834 C C . LEU A 1 110 ? 10.225 8.751 -4.766 1.00 83.69 110 LEU A C 1
ATOM 836 O O . LEU A 1 110 ? 9.309 8.493 -3.994 1.00 83.69 110 LEU A O 1
ATOM 840 N N . ILE A 1 111 ? 10.548 10.011 -5.076 1.00 86.19 111 ILE A N 1
ATOM 841 C CA . ILE A 1 111 ? 9.827 11.171 -4.526 1.00 86.19 111 ILE A CA 1
ATOM 842 C C . ILE A 1 111 ? 8.347 11.137 -4.930 1.00 86.19 111 ILE A C 1
ATOM 844 O O . ILE A 1 111 ? 7.482 11.349 -4.082 1.00 86.19 111 ILE A O 1
ATOM 848 N N . GLY A 1 112 ? 8.039 10.842 -6.196 1.00 85.62 112 GLY A N 1
ATOM 849 C CA . GLY A 1 112 ? 6.657 10.735 -6.672 1.00 85.62 112 GLY A CA 1
ATOM 850 C C . GLY A 1 112 ? 5.864 9.633 -5.961 1.00 85.62 112 GLY A C 1
ATOM 851 O O . GLY A 1 112 ? 4.752 9.878 -5.491 1.00 85.62 112 GLY A O 1
ATOM 852 N N . VAL A 1 113 ? 6.461 8.447 -5.822 1.00 85.06 113 VAL A N 1
ATOM 853 C CA . VAL A 1 113 ? 5.871 7.297 -5.117 1.00 85.06 113 VAL A CA 1
ATOM 854 C C . VAL A 1 113 ? 5.659 7.617 -3.635 1.00 85.06 113 VAL A C 1
ATOM 856 O O . VAL A 1 113 ? 4.561 7.433 -3.111 1.00 85.06 113 VAL A O 1
ATOM 859 N N . MET A 1 114 ? 6.657 8.209 -2.977 1.00 88.50 114 MET A N 1
ATOM 860 C CA . MET A 1 114 ? 6.556 8.635 -1.579 1.00 88.50 114 MET A CA 1
ATOM 861 C C . MET A 1 114 ? 5.476 9.700 -1.366 1.00 88.50 114 MET A C 1
ATOM 863 O O . MET A 1 114 ? 4.761 9.647 -0.366 1.00 88.50 114 MET A O 1
ATOM 867 N N . LEU A 1 115 ? 5.307 10.649 -2.292 1.00 88.38 115 LEU A N 1
ATOM 868 C CA . LEU A 1 115 ? 4.227 11.638 -2.220 1.00 88.38 115 LEU A CA 1
ATOM 869 C C . LEU A 1 115 ? 2.850 10.978 -2.349 1.00 88.38 115 LEU A C 1
ATOM 871 O O . LEU A 1 115 ? 1.950 11.286 -1.564 1.00 88.38 115 LEU A O 1
A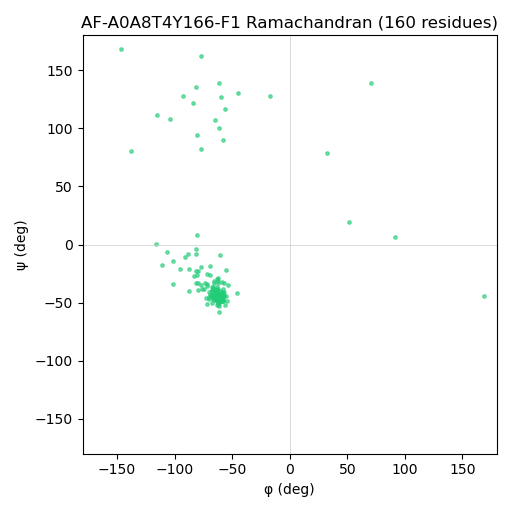TOM 875 N N . ALA A 1 116 ? 2.691 10.043 -3.288 1.00 86.12 116 ALA A N 1
ATOM 876 C CA . ALA A 1 116 ? 1.446 9.302 -3.464 1.00 86.12 116 ALA A CA 1
ATOM 877 C C . ALA A 1 116 ? 1.095 8.478 -2.211 1.00 86.12 116 ALA A C 1
ATOM 879 O O . ALA A 1 116 ? -0.022 8.584 -1.689 1.00 86.12 116 ALA A O 1
ATOM 880 N N . PHE A 1 117 ? 2.059 7.721 -1.674 1.00 86.19 117 PHE A N 1
ATOM 881 C CA . PHE A 1 117 ? 1.854 6.924 -0.466 1.00 86.19 117 PHE A CA 1
ATOM 882 C C . PHE A 1 117 ? 1.625 7.779 0.779 1.00 86.19 117 PHE A C 1
ATOM 884 O O . PHE A 1 117 ? 0.786 7.432 1.614 1.00 86.19 117 PHE A O 1
ATOM 891 N N . SER A 1 118 ? 2.305 8.918 0.898 1.00 86.94 118 SER A N 1
ATOM 892 C CA . SER A 1 118 ? 2.090 9.873 1.987 1.00 86.94 118 SER A CA 1
ATOM 893 C C . SER A 1 118 ? 0.664 10.426 1.972 1.00 86.94 118 SER A C 1
ATOM 895 O O . SER A 1 118 ? -0.009 10.417 3.004 1.00 86.94 118 SER A O 1
ATOM 897 N N . LEU A 1 119 ? 0.145 10.808 0.799 1.00 86.56 119 LEU A N 1
ATOM 898 C CA . LEU A 1 119 ? -1.230 11.290 0.659 1.00 86.56 119 LEU A CA 1
ATOM 899 C C . LEU A 1 119 ? -2.256 10.213 1.025 1.00 86.56 119 LEU A C 1
ATOM 901 O O . LEU A 1 119 ? -3.115 10.450 1.878 1.00 86.56 119 LEU A O 1
ATOM 905 N N . ILE A 1 120 ? -2.161 9.017 0.437 1.00 85.06 120 ILE A N 1
ATOM 906 C CA . ILE A 1 120 ? -3.160 7.963 0.668 1.00 85.06 120 ILE A CA 1
ATOM 907 C C . ILE A 1 120 ? -3.118 7.440 2.111 1.00 85.06 120 ILE A C 1
ATOM 909 O O . ILE A 1 120 ? -4.161 7.241 2.739 1.00 85.06 120 ILE A O 1
ATOM 913 N N . THR A 1 121 ? -1.917 7.297 2.681 1.00 82.75 121 THR A N 1
ATOM 914 C CA . THR A 1 121 ? -1.719 6.872 4.072 1.00 82.75 121 THR A CA 1
ATOM 915 C C . THR A 1 121 ? -2.182 7.959 5.030 1.00 82.75 121 THR A C 1
ATOM 917 O O . THR A 1 121 ? -2.878 7.653 5.994 1.00 82.75 121 THR A O 1
ATOM 920 N N . GLY A 1 122 ? -1.858 9.226 4.759 1.00 82.25 122 GLY A N 1
ATOM 921 C CA . GLY A 1 122 ? -2.295 10.366 5.561 1.00 82.25 122 GLY A CA 1
ATOM 922 C C . GLY A 1 122 ? -3.817 10.446 5.634 1.00 82.25 122 GLY A C 1
ATOM 923 O O . GLY A 1 122 ? -4.382 10.485 6.728 1.00 82.25 122 GLY A O 1
ATOM 924 N N . ILE A 1 123 ? -4.491 10.351 4.484 1.00 81.62 123 ILE A N 1
ATOM 925 C CA . ILE A 1 123 ? -5.956 10.290 4.407 1.00 81.62 123 ILE A CA 1
ATOM 926 C C . ILE A 1 123 ? -6.486 9.086 5.198 1.00 81.62 123 ILE A C 1
ATOM 928 O O . ILE A 1 123 ? -7.377 9.246 6.032 1.00 81.62 123 ILE A O 1
ATOM 932 N N . GLY A 1 124 ? -5.920 7.893 5.002 1.00 78.44 124 GLY A N 1
ATOM 933 C CA . GLY A 1 124 ? -6.362 6.676 5.688 1.00 78.44 124 GLY A CA 1
ATOM 934 C C . GLY A 1 124 ? -6.184 6.721 7.210 1.00 78.44 124 GLY A C 1
ATOM 935 O O . GLY A 1 124 ? -7.038 6.232 7.949 1.00 78.44 124 GLY A O 1
ATOM 936 N N . VAL A 1 125 ? -5.108 7.334 7.704 1.00 77.75 125 VAL A N 1
ATOM 937 C CA . VAL A 1 125 ? -4.853 7.484 9.143 1.00 77.75 125 VAL A CA 1
ATOM 938 C C . VAL A 1 125 ? -5.798 8.526 9.748 1.00 77.75 125 VAL A C 1
ATOM 940 O O . VAL A 1 125 ? -6.419 8.246 10.776 1.00 77.75 125 VAL A O 1
ATOM 943 N N . LEU A 1 126 ? -5.958 9.687 9.103 1.00 76.38 126 LEU A N 1
ATOM 944 C CA . LEU A 1 126 ? -6.838 10.763 9.575 1.00 76.38 126 LEU A CA 1
ATOM 945 C C . LEU A 1 126 ? -8.313 10.348 9.567 1.00 76.38 126 LEU A C 1
ATOM 947 O O . LEU A 1 126 ? -9.039 10.598 10.532 1.00 76.38 126 LEU A O 1
ATOM 951 N N . LEU A 1 127 ? -8.755 9.695 8.491 1.00 73.62 127 LEU A N 1
ATOM 952 C CA . LEU A 1 127 ? -10.135 9.250 8.344 1.00 73.62 127 LEU A CA 1
ATOM 953 C C . LEU A 1 127 ? -10.419 7.951 9.097 1.00 73.62 127 LEU A C 1
ATOM 955 O O . LEU A 1 127 ? -11.557 7.751 9.508 1.00 73.62 127 LEU A O 1
ATOM 959 N N . GLY A 1 128 ? -9.425 7.090 9.334 1.00 66.38 128 GLY A N 1
ATOM 960 C CA . GLY A 1 128 ? -9.647 5.773 9.937 1.00 66.38 128 GLY A CA 1
ATOM 961 C C . GLY A 1 128 ? -10.336 5.830 11.302 1.00 66.38 128 GLY A C 1
ATOM 962 O O . GLY A 1 128 ? -11.288 5.092 11.541 1.00 66.38 128 GLY A O 1
ATOM 963 N N . SER A 1 129 ? -9.951 6.787 12.153 1.00 63.34 129 SER A N 1
ATOM 964 C CA . SER A 1 129 ? -10.576 6.973 13.474 1.00 63.34 129 SER A CA 1
ATOM 965 C C . SER A 1 129 ? -12.000 7.552 13.422 1.00 63.34 129 SER A C 1
ATOM 967 O O . SER A 1 129 ? -12.790 7.328 14.341 1.00 63.34 129 SER A O 1
ATOM 969 N N . LYS A 1 130 ? -12.350 8.292 12.360 1.00 65.94 130 LYS A N 1
ATOM 970 C CA . LYS A 1 130 ? -13.693 8.865 12.158 1.00 65.94 130 LYS A CA 1
ATOM 971 C C . LYS A 1 130 ? -14.632 7.887 11.455 1.00 65.94 130 LYS A C 1
ATOM 973 O O . LYS A 1 130 ? -15.792 7.784 11.840 1.00 65.94 130 LYS A O 1
ATOM 978 N N . ILE A 1 131 ? -14.126 7.148 10.470 1.00 65.88 131 ILE A N 1
ATOM 979 C CA . ILE A 1 131 ? -14.890 6.163 9.699 1.00 65.88 131 ILE A CA 1
ATOM 980 C C . ILE A 1 131 ? -15.325 5.001 10.597 1.00 65.88 131 ILE A C 1
ATOM 982 O O . ILE A 1 131 ? -16.493 4.626 10.541 1.00 65.88 131 ILE A O 1
ATOM 986 N N . LEU A 1 132 ? -14.457 4.482 11.480 1.00 60.84 132 LEU A N 1
ATOM 987 C CA . LEU A 1 132 ? -14.852 3.387 12.382 1.00 60.84 132 LEU A CA 1
ATOM 988 C C . LEU A 1 132 ? -15.987 3.780 13.340 1.00 60.84 132 LEU A C 1
ATOM 990 O O . LEU A 1 132 ? -16.851 2.956 13.628 1.00 60.84 132 LEU A O 1
ATOM 994 N N . LYS A 1 133 ? -16.045 5.048 13.771 1.00 65.75 133 LYS A N 1
ATOM 995 C CA . LYS A 1 133 ? -17.133 5.549 14.629 1.00 65.75 133 LYS A CA 1
ATOM 996 C C . LYS A 1 133 ? -18.480 5.637 13.912 1.00 65.75 133 LYS A C 1
ATOM 998 O O . LYS A 1 133 ? -19.506 5.589 14.579 1.00 65.75 133 LYS A O 1
ATOM 1003 N N . PHE A 1 134 ? -18.478 5.801 12.589 1.00 68.06 134 PHE A N 1
ATOM 1004 C CA . PHE A 1 134 ? -19.694 6.043 11.808 1.00 68.06 134 PHE A CA 1
ATOM 1005 C C . PHE A 1 134 ? -20.199 4.791 11.086 1.00 68.06 134 PHE A C 1
ATOM 1007 O O . PHE A 1 134 ? -21.402 4.611 10.930 1.00 68.06 134 PHE A O 1
ATOM 1014 N N . VAL A 1 135 ? -19.283 3.929 10.636 1.00 68.50 135 VAL A N 1
ATOM 1015 C CA . VAL A 1 135 ? -19.597 2.809 9.741 1.00 68.50 135 VAL A CA 1
ATOM 1016 C C . VAL A 1 135 ? -19.822 1.502 10.503 1.00 68.50 135 VAL A C 1
ATOM 1018 O O . VAL A 1 135 ? -20.528 0.647 9.996 1.00 68.50 135 VAL A O 1
ATOM 1021 N N . GLY A 1 136 ? -19.330 1.348 11.736 1.00 68.00 136 GLY A N 1
ATOM 1022 C CA . GLY A 1 136 ? -19.492 0.123 12.528 1.00 68.00 136 GLY A CA 1
ATOM 1023 C C . GLY A 1 136 ? -18.675 -1.062 11.988 1.00 68.00 136 GLY A C 1
ATOM 1024 O O . GLY A 1 136 ? -18.607 -1.313 10.782 1.00 68.00 136 GLY A O 1
ATOM 1025 N N . ASP A 1 137 ? -18.060 -1.832 12.890 1.00 70.25 137 ASP A N 1
ATOM 1026 C CA . ASP A 1 137 ? -17.084 -2.878 12.533 1.00 70.25 137 ASP A CA 1
ATOM 1027 C C . ASP A 1 137 ? -17.646 -3.939 11.571 1.00 70.25 137 ASP A C 1
ATOM 1029 O O . ASP A 1 137 ? -16.943 -4.424 10.681 1.00 70.25 137 ASP A O 1
ATOM 1033 N N . LYS A 1 138 ? -18.944 -4.251 11.681 1.00 77.56 138 LYS A N 1
ATOM 1034 C CA . LYS A 1 138 ? -19.623 -5.226 10.815 1.00 77.56 138 LYS A CA 1
ATOM 1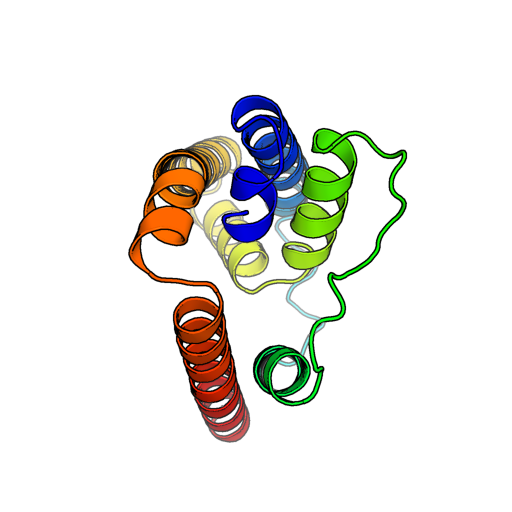035 C C . LYS A 1 138 ? -19.647 -4.795 9.345 1.00 77.56 138 LYS A C 1
ATOM 1037 O O . LYS A 1 138 ? -19.381 -5.619 8.472 1.00 77.56 138 LYS A O 1
ATOM 1042 N N . TYR A 1 139 ? -19.960 -3.532 9.062 1.00 80.94 139 TYR A N 1
ATOM 1043 C CA . TYR A 1 139 ? -20.046 -3.044 7.683 1.00 80.94 139 TYR A CA 1
ATOM 1044 C C . TYR A 1 139 ? -18.660 -2.880 7.073 1.00 80.94 139 TYR A C 1
ATOM 1046 O O . TYR A 1 139 ? -18.460 -3.255 5.920 1.00 80.94 139 TYR A O 1
ATOM 1054 N N . LEU A 1 140 ? -17.689 -2.407 7.863 1.00 75.88 140 LEU A N 1
ATOM 1055 C CA . LEU A 1 140 ? -16.301 -2.320 7.422 1.00 75.88 140 LEU A CA 1
ATOM 1056 C C . LEU A 1 140 ? -15.761 -3.702 7.042 1.00 75.88 140 LEU A C 1
ATOM 1058 O O . LEU A 1 140 ? -15.180 -3.857 5.973 1.00 75.88 140 LEU A O 1
ATOM 1062 N N . LYS A 1 141 ? -16.021 -4.712 7.879 1.00 78.94 141 LYS A N 1
ATOM 1063 C CA . LYS A 1 141 ? -15.638 -6.104 7.635 1.00 78.94 141 LYS A CA 1
ATOM 1064 C C . LYS A 1 141 ? -16.249 -6.660 6.349 1.00 78.94 141 LYS A C 1
ATOM 1066 O O . LYS A 1 141 ? -15.532 -7.269 5.561 1.00 78.94 141 LYS A O 1
ATOM 1071 N N . ILE A 1 142 ? -17.551 -6.467 6.131 1.00 83.62 142 ILE A N 1
ATOM 1072 C CA . ILE A 1 142 ? -18.225 -6.953 4.916 1.00 83.62 142 ILE A CA 1
ATOM 1073 C C . ILE A 1 142 ? -17.683 -6.227 3.681 1.00 83.62 142 ILE A C 1
ATOM 1075 O O . ILE A 1 142 ? -17.375 -6.879 2.683 1.00 83.62 142 ILE A O 1
ATOM 1079 N N . ALA A 1 143 ? -17.519 -4.904 3.752 1.00 83.56 143 ALA A N 1
ATOM 1080 C CA . ALA A 1 143 ? -17.030 -4.100 2.639 1.00 83.56 143 ALA A CA 1
ATOM 1081 C C . ALA A 1 143 ? -15.607 -4.498 2.225 1.00 83.56 143 ALA A C 1
ATOM 1083 O O . ALA A 1 143 ? -15.380 -4.804 1.055 1.00 83.56 143 ALA A O 1
ATOM 1084 N N . THR A 1 144 ? -14.661 -4.565 3.170 1.00 76.62 144 THR A N 1
ATOM 1085 C CA . THR A 1 144 ? -13.280 -4.966 2.865 1.00 76.62 144 THR A CA 1
ATOM 1086 C C . THR A 1 144 ? -13.229 -6.394 2.334 1.00 76.62 144 THR A C 1
ATOM 1088 O O . THR A 1 144 ? -12.627 -6.625 1.290 1.00 76.62 144 THR A O 1
ATOM 1091 N N . SER A 1 145 ? -13.931 -7.333 2.972 1.00 81.94 145 SER A N 1
ATOM 1092 C CA . SER A 1 145 ? -13.971 -8.735 2.535 1.00 81.94 145 SER A CA 1
ATOM 1093 C C . SER A 1 145 ? -14.501 -8.890 1.110 1.00 81.94 145 SER A C 1
ATOM 1095 O O . SER A 1 145 ? -13.924 -9.618 0.307 1.00 81.94 145 SER A O 1
ATOM 1097 N N . THR A 1 146 ? -15.569 -8.161 0.775 1.00 88.62 146 THR A N 1
ATOM 1098 C CA . THR A 1 146 ? -16.168 -8.179 -0.567 1.00 88.62 146 THR A CA 1
ATOM 1099 C C . THR A 1 146 ? -15.189 -7.643 -1.607 1.00 88.62 146 THR A C 1
ATOM 1101 O O . THR A 1 146 ? -14.990 -8.281 -2.638 1.00 88.62 146 THR A O 1
ATOM 1104 N N . ILE A 1 147 ? -14.533 -6.512 -1.323 1.00 85.81 147 ILE A N 1
ATOM 1105 C CA . ILE A 1 147 ? -13.534 -5.916 -2.221 1.00 85.81 147 ILE A CA 1
ATOM 1106 C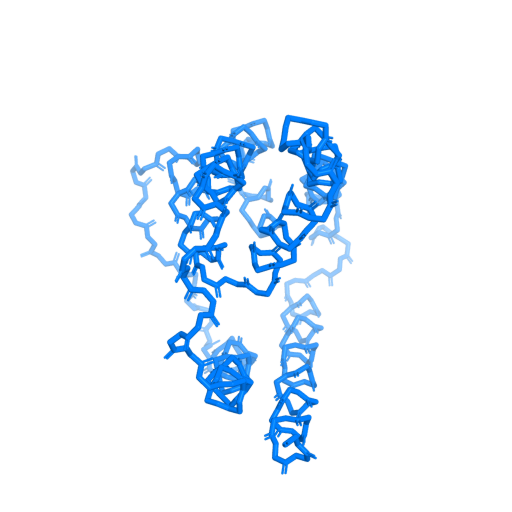 C . ILE A 1 147 ? -12.388 -6.903 -2.470 1.00 85.81 147 ILE A C 1
ATOM 1108 O O . ILE A 1 147 ? -12.054 -7.163 -3.623 1.00 85.81 147 ILE A O 1
ATOM 1112 N N . PHE A 1 148 ? -11.828 -7.503 -1.416 1.00 83.81 148 PHE A N 1
ATOM 1113 C CA . PHE A 1 148 ? -10.733 -8.468 -1.538 1.00 83.81 148 PHE A CA 1
ATOM 1114 C C . PHE A 1 148 ? -11.123 -9.702 -2.366 1.00 83.81 148 PHE A C 1
ATOM 1116 O O . PHE A 1 148 ? -10.368 -10.092 -3.254 1.00 83.81 148 PHE A O 1
ATOM 1123 N N . ILE A 1 149 ? -12.314 -10.275 -2.149 1.00 87.69 149 ILE A N 1
ATOM 1124 C CA . ILE A 1 149 ? -12.802 -11.424 -2.931 1.00 87.69 149 ILE A CA 1
ATOM 1125 C C . ILE A 1 149 ? -12.963 -11.054 -4.411 1.00 87.69 149 ILE A C 1
ATOM 1127 O O . ILE A 1 149 ? -12.493 -11.789 -5.278 1.00 87.69 149 ILE A O 1
ATOM 1131 N N . VAL A 1 150 ? -13.591 -9.911 -4.708 1.00 91.62 150 VAL A N 1
ATOM 1132 C CA . VAL A 1 150 ? -13.816 -9.453 -6.089 1.00 91.62 150 VAL A CA 1
ATOM 1133 C C . VAL A 1 150 ? -12.490 -9.224 -6.812 1.00 91.62 150 VAL A C 1
ATOM 1135 O O . VAL A 1 150 ? -12.297 -9.750 -7.907 1.00 91.62 150 VAL A O 1
ATOM 1138 N N . PHE A 1 151 ? -11.552 -8.501 -6.192 1.00 84.88 151 PHE A N 1
ATOM 1139 C CA . PHE A 1 151 ? -10.217 -8.303 -6.762 1.00 84.88 151 PHE A CA 1
ATOM 1140 C C . PHE A 1 151 ? -9.472 -9.625 -6.947 1.00 84.88 151 PHE A C 1
ATOM 1142 O O . PHE A 1 151 ? -8.841 -9.822 -7.982 1.00 84.88 151 PHE A O 1
ATOM 1149 N N . GLY A 1 152 ? -9.582 -10.546 -5.991 1.00 84.88 152 GLY A N 1
ATOM 1150 C CA . GLY A 1 152 ? -8.973 -11.865 -6.092 1.00 84.88 152 GLY A CA 1
ATOM 1151 C C . GLY A 1 152 ? -9.463 -12.653 -7.309 1.00 84.88 152 GLY A C 1
ATOM 1152 O O . GLY A 1 152 ? -8.645 -13.187 -8.055 1.00 84.88 152 GLY A O 1
ATOM 1153 N N . PHE A 1 153 ? -10.772 -12.646 -7.582 1.00 91.12 153 PHE A N 1
ATOM 1154 C CA . PHE A 1 153 ? -11.321 -13.251 -8.800 1.00 91.12 153 PHE A CA 1
ATOM 1155 C C . PHE A 1 153 ? -10.836 -12.555 -10.072 1.00 91.12 153 PHE A C 1
ATOM 1157 O O . PHE A 1 153 ? -10.392 -13.240 -10.990 1.00 91.12 153 PHE A O 1
ATOM 1164 N N . ILE A 1 154 ? -10.877 -11.218 -10.124 1.00 88.94 154 ILE A N 1
ATOM 1165 C CA . ILE A 1 154 ? -10.398 -10.447 -11.286 1.00 88.94 154 ILE A CA 1
ATOM 1166 C C . ILE A 1 154 ? -8.945 -10.811 -11.611 1.00 88.94 154 ILE A C 1
ATOM 1168 O O . ILE A 1 154 ? -8.618 -11.058 -12.768 1.00 88.94 154 ILE A O 1
ATOM 1172 N N . LEU A 1 155 ? -8.088 -10.899 -10.592 1.00 82.44 155 LEU A N 1
ATOM 1173 C CA . LEU A 1 155 ? -6.677 -11.244 -10.751 1.00 82.44 155 LEU A CA 1
ATOM 1174 C C . LEU A 1 155 ? -6.461 -12.670 -11.268 1.00 82.44 155 LEU A C 1
ATOM 1176 O O . LEU A 1 155 ? -5.582 -12.877 -12.101 1.00 82.44 155 LEU A O 1
ATOM 1180 N N . ILE A 1 156 ? -7.256 -13.640 -10.806 1.00 86.31 156 ILE A N 1
ATOM 1181 C CA . ILE A 1 156 ? -7.197 -15.020 -11.310 1.00 86.31 156 ILE A CA 1
ATOM 1182 C C . ILE A 1 156 ? -7.643 -15.076 -12.774 1.00 86.31 156 ILE A C 1
ATOM 1184 O O . ILE A 1 156 ? -6.981 -15.724 -13.579 1.00 86.31 156 ILE A O 1
ATOM 1188 N N . PHE A 1 157 ? -8.733 -14.391 -13.131 1.00 90.06 157 PHE A N 1
ATOM 1189 C CA . PHE A 1 157 ? -9.202 -14.336 -14.518 1.00 90.06 157 PHE A CA 1
ATOM 1190 C C . PHE A 1 157 ? -8.159 -13.712 -15.446 1.00 90.06 157 PHE A C 1
ATOM 1192 O O . PHE A 1 157 ? -7.851 -14.300 -16.479 1.00 90.06 157 PHE A O 1
ATOM 1199 N N . ASP A 1 158 ? -7.575 -12.580 -15.048 1.00 81.62 158 ASP A N 1
ATOM 1200 C CA . ASP A 1 158 ? -6.509 -11.905 -15.796 1.00 81.62 158 ASP A CA 1
ATOM 1201 C C . ASP A 1 158 ? -5.302 -12.840 -16.002 1.00 81.62 158 ASP A C 1
ATOM 1203 O O . ASP A 1 158 ? -4.826 -13.017 -17.121 1.00 81.62 158 ASP A O 1
ATOM 1207 N N . ALA A 1 159 ? -4.882 -13.542 -14.944 1.00 80.62 159 ALA A N 1
ATOM 1208 C CA . ALA A 1 159 ? -3.763 -14.484 -14.981 1.00 80.62 159 ALA A CA 1
ATOM 1209 C C . ALA A 1 159 ? -3.997 -15.723 -15.859 1.00 80.62 159 ALA A C 1
ATOM 1211 O O . ALA A 1 159 ? -3.037 -16.270 -16.398 1.00 80.62 159 ALA A O 1
ATOM 1212 N N . LEU A 1 160 ? -5.246 -16.188 -15.967 1.00 85.19 160 LEU A N 1
ATOM 1213 C CA . LEU A 1 160 ? -5.633 -17.301 -16.840 1.00 85.19 160 LEU A CA 1
ATOM 1214 C C . LEU A 1 160 ? -5.788 -16.869 -18.305 1.00 85.19 160 LEU A C 1
ATOM 1216 O O . LEU A 1 160 ? -5.718 -17.715 -19.193 1.00 85.19 160 LEU A O 1
ATOM 1220 N N . SER A 1 161 ? -6.029 -15.578 -18.551 1.00 80.25 161 SER A N 1
ATOM 1221 C CA . SER A 1 161 ? -6.175 -15.003 -19.894 1.00 80.25 161 SER A CA 1
ATOM 1222 C C . SER A 1 161 ? -4.870 -14.491 -20.519 1.00 80.25 161 SER A C 1
ATOM 1224 O O . SER A 1 161 ? -4.868 -14.162 -21.705 1.00 80.25 161 SER A O 1
ATOM 1226 N N . ALA A 1 162 ? -3.795 -14.408 -19.728 1.00 68.06 162 ALA A N 1
ATOM 1227 C CA . ALA A 1 162 ? -2.459 -13.954 -20.122 1.00 68.06 162 ALA A CA 1
ATOM 1228 C C . ALA A 1 162 ? -1.568 -15.104 -20.614 1.00 68.06 162 ALA A C 1
ATOM 1230 O O . ALA A 1 162 ? -0.735 -14.846 -21.510 1.00 68.06 162 ALA A O 1
#

Radius of gyration: 17.1 Å; Cα contacts (8 Å, |Δi|>4): 176; chains: 1; bounding box: 38×29×44 Å

pLDDT: mean 73.47, std 11.77, range [38.59, 91.62]

Solvent-accessible surface area (backbone atoms only — not comparable to full-atom values): 8580 Å² total; per-residue (Å²): 105,39,78,57,18,52,78,42,62,42,66,40,32,49,52,16,37,52,54,20,49,52,52,57,50,47,53,35,31,70,59,49,83,73,73,79,84,79,63,62,68,43,58,53,27,38,52,52,10,52,50,27,32,48,64,14,46,51,60,76,73,46,85,80,68,74,86,83,70,66,96,83,63,55,59,27,59,55,33,20,52,52,46,35,62,61,49,62,88,31,72,67,44,55,49,46,19,50,49,13,57,72,68,73,40,37,66,64,44,49,52,52,52,51,52,52,50,50,51,55,49,49,50,34,29,66,43,21,51,56,47,56,75,73,57,40,73,71,51,52,51,51,53,51,22,50,52,29,33,52,51,10,52,52,31,33,53,52,25,75,74,106

Nearest PDB structures (foldseek):
  8jty-assembly1_A  TM=3.822E-01  e=2.773E+00  Homo sapiens
  7ung-assembly1_D3  TM=1.643E-01  e=1.553E+00  Homo sapiens
  8otz-assembly1_EY  TM=2.704E-01  e=6.942E+00  Bos taurus
  9cpb-assembly1_6T  TM=2.141E-01  e=5.453E+00  Bos taurus
  8snb-assembly1_8F  TM=1.900E-01  e=8.422E+00  Strongylocentrotus purpuratus

Mean predicted aligned error: 10.59 Å